Protein AF-B2ZRU9-F1 (afdb_monomer_lite)

Sequence (57 aa):
WVVSAAHCYKSRVEVRLGEHNIAVNEGSEQYITSEKVIRHPSYNSWTIDSDVMLIKL

Organism: Ctenopharyngodon idella (NCBI:txid7959)

Foldseek 3Di:
DDKDFLVPDDQKDWDWPPDPDPVDCPPRIDTDIFPGKAQDPPQDPVVRPSGMIDTHD

Se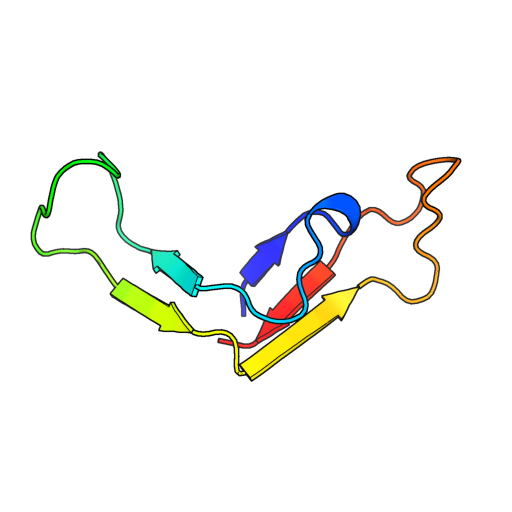condary structure (DSSP, 8-state):
-EEE-GGG--SS-EEEES-S-TTS--S--EEEE-SEEEE-TT--TTT-TT--EEEE-

Radius of gyration: 13.24 Å; chains: 1; bounding box: 33×16×34 Å

pLDDT: mean 98.06, std 0.72, range [94.94, 98.81]

Structure (mmCIF, N/CA/C/O backbone):
data_AF-B2ZRU9-F1
#
_entry.id   AF-B2ZRU9-F1
#
loop_
_atom_site.group_PDB
_atom_site.id
_atom_site.type_symbol
_atom_site.label_atom_id
_atom_site.label_alt_id
_atom_site.label_comp_id
_atom_site.label_asym_id
_atom_site.label_entity_id
_atom_site.label_seq_id
_atom_site.pdbx_PDB_ins_code
_atom_site.Cartn_x
_atom_site.Cartn_y
_atom_site.Cartn_z
_atom_site.occupancy
_atom_site.B_iso_or_equiv
_atom_site.auth_seq_id
_atom_site.auth_comp_id
_atom_site.auth_asym_id
_atom_site.auth_atom_id
_atom_site.pdbx_PDB_model_num
ATOM 1 N N . TRP A 1 1 ? -7.897 6.327 -2.739 1.00 97.62 1 TRP A N 1
ATOM 2 C CA . TRP A 1 1 ? -6.561 5.882 -3.186 1.00 97.62 1 TRP A CA 1
ATOM 3 C C . TRP A 1 1 ? -5.605 5.959 -2.015 1.00 97.62 1 TRP A C 1
ATOM 5 O O . TRP A 1 1 ? -5.713 6.905 -1.245 1.00 97.62 1 TRP A O 1
ATOM 15 N N . VAL A 1 2 ? -4.692 4.997 -1.892 1.00 98.56 2 VAL A N 1
ATOM 16 C CA . VAL A 1 2 ? -3.613 4.978 -0.890 1.00 98.56 2 VAL A CA 1
ATOM 17 C C . VAL A 1 2 ? -2.282 4.753 -1.603 1.00 98.56 2 VAL A C 1
ATOM 19 O O . VAL A 1 2 ? -2.222 3.984 -2.562 1.00 98.56 2 VAL A O 1
ATOM 22 N N . VAL A 1 3 ? -1.229 5.431 -1.153 1.00 98.50 3 VAL A N 1
ATOM 23 C CA . VAL A 1 3 ? 0.148 5.222 -1.622 1.00 98.50 3 VAL A CA 1
ATOM 24 C C . VAL A 1 3 ? 0.858 4.300 -0.635 1.00 98.50 3 VAL A C 1
ATOM 26 O O . VAL A 1 3 ? 0.702 4.448 0.574 1.00 98.50 3 VAL A O 1
ATOM 29 N N . SER A 1 4 ? 1.636 3.349 -1.140 1.00 98.56 4 SER A N 1
ATOM 30 C CA . SER A 1 4 ? 2.491 2.482 -0.325 1.00 98.56 4 SER A CA 1
ATOM 31 C C . SER A 1 4 ? 3.758 2.111 -1.101 1.00 98.56 4 SER A C 1
ATOM 33 O O . SER A 1 4 ? 3.905 2.488 -2.264 1.00 98.56 4 SER A O 1
ATOM 35 N N . ALA A 1 5 ? 4.671 1.376 -0.475 1.00 98.62 5 ALA A N 1
ATOM 36 C CA . ALA A 1 5 ? 5.865 0.859 -1.132 1.00 98.62 5 ALA A CA 1
ATOM 37 C C . ALA A 1 5 ? 5.514 -0.333 -2.036 1.00 98.62 5 ALA A C 1
ATOM 39 O O . ALA A 1 5 ? 4.706 -1.188 -1.664 1.00 98.62 5 ALA A O 1
ATOM 40 N N . ALA A 1 6 ? 6.114 -0.421 -3.221 1.00 98.69 6 ALA A N 1
ATOM 41 C CA . ALA A 1 6 ? 5.853 -1.513 -4.161 1.00 98.69 6 ALA A CA 1
ATOM 42 C C . ALA A 1 6 ? 6.303 -2.879 -3.626 1.00 98.69 6 ALA A C 1
ATOM 44 O O . ALA A 1 6 ? 5.683 -3.896 -3.954 1.00 98.69 6 ALA A O 1
ATOM 45 N N . HIS A 1 7 ? 7.338 -2.920 -2.786 1.00 98.38 7 HIS A N 1
ATOM 46 C CA . HIS A 1 7 ? 7.800 -4.155 -2.155 1.00 98.38 7 HIS A CA 1
ATOM 47 C C . HIS A 1 7 ? 6.780 -4.737 -1.157 1.00 98.38 7 HIS A C 1
ATOM 49 O O . HIS A 1 7 ? 6.822 -5.934 -0.875 1.00 98.38 7 HIS A O 1
ATOM 55 N N . CYS A 1 8 ? 5.815 -3.940 -0.680 1.00 98.25 8 CYS A N 1
ATOM 56 C CA . CYS A 1 8 ? 4.708 -4.398 0.169 1.00 98.25 8 CYS A CA 1
ATOM 57 C C . CYS A 1 8 ? 3.576 -5.087 -0.616 1.00 98.25 8 CYS A C 1
ATOM 59 O O . CYS A 1 8 ? 2.545 -5.428 -0.035 1.00 98.25 8 CYS A O 1
ATOM 61 N N . TYR A 1 9 ? 3.725 -5.274 -1.932 1.00 98.06 9 TYR A N 1
ATOM 62 C CA . TYR A 1 9 ? 2.669 -5.799 -2.792 1.00 98.06 9 TYR A CA 1
ATOM 63 C C . TYR A 1 9 ? 2.081 -7.128 -2.304 1.00 98.06 9 TYR A C 1
ATOM 65 O O . TYR A 1 9 ? 2.782 -8.109 -2.035 1.00 98.06 9 TYR A O 1
ATOM 73 N N . LYS A 1 10 ? 0.749 -7.167 -2.300 1.00 97.81 10 LYS A N 1
ATOM 74 C CA . LYS A 1 10 ? -0.087 -8.363 -2.203 1.00 97.81 10 LYS A CA 1
ATOM 75 C C . LYS A 1 10 ? -1.188 -8.252 -3.257 1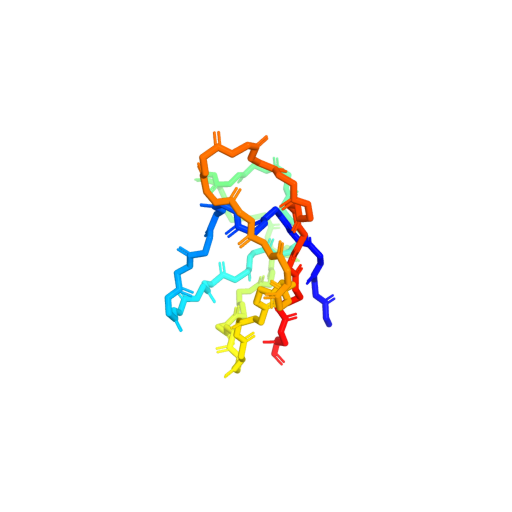.00 97.81 10 LYS A C 1
ATOM 77 O O . LYS A 1 10 ? -1.561 -7.147 -3.645 1.00 97.81 10 LYS A O 1
ATOM 82 N N . SER A 1 11 ? -1.727 -9.385 -3.706 1.00 94.94 11 SER A N 1
ATOM 83 C CA . SER A 1 11 ? -2.832 -9.406 -4.679 1.00 94.94 11 SER A CA 1
ATOM 84 C C . SER A 1 11 ? -4.129 -8.799 -4.130 1.00 94.94 11 SER A C 1
ATOM 86 O O . SER A 1 11 ? -4.954 -8.323 -4.904 1.00 94.94 11 SER A O 1
ATOM 88 N N . ARG A 1 12 ? -4.295 -8.798 -2.802 1.00 95.94 12 ARG A N 1
ATOM 89 C CA . ARG A 1 12 ? -5.396 -8.171 -2.069 1.00 95.94 12 ARG A CA 1
ATOM 90 C C . ARG A 1 12 ? -4.855 -7.579 -0.769 1.00 95.94 12 ARG A C 1
ATOM 92 O O . ARG A 1 12 ? -4.090 -8.247 -0.074 1.00 95.94 12 ARG A O 1
ATOM 99 N N . VAL A 1 13 ? -5.251 -6.349 -0.455 1.00 97.81 13 VAL A N 1
ATOM 100 C CA . VAL A 1 13 ? -4.873 -5.632 0.772 1.00 97.81 13 VAL A CA 1
ATOM 101 C C . VAL A 1 13 ? -6.142 -5.093 1.424 1.00 97.81 13 VAL A C 1
ATOM 103 O O . VAL A 1 13 ? -6.982 -4.514 0.741 1.00 97.81 13 VAL A O 1
ATOM 106 N N . GLU A 1 14 ? -6.296 -5.275 2.732 1.00 97.88 14 GLU A N 1
ATOM 107 C CA . GLU A 1 14 ? -7.269 -4.510 3.514 1.00 97.88 14 GLU A CA 1
ATOM 108 C C . GLU A 1 14 ? -6.571 -3.269 4.066 1.00 97.88 14 GLU A C 1
ATOM 110 O O . GLU A 1 14 ? -5.523 -3.363 4.704 1.00 97.88 14 GLU A O 1
ATOM 115 N N . VAL A 1 15 ? -7.128 -2.102 3.771 1.00 98.00 15 VAL A N 1
ATOM 116 C CA . VAL A 1 15 ? -6.649 -0.826 4.285 1.00 98.00 15 VAL A CA 1
ATOM 117 C C . VAL A 1 15 ? -7.490 -0.463 5.500 1.00 98.00 15 VAL A C 1
ATOM 119 O O . VAL A 1 15 ? -8.713 -0.369 5.402 1.00 98.00 15 VAL A O 1
ATOM 122 N N . ARG A 1 16 ? -6.807 -0.226 6.621 1.00 97.75 16 ARG A N 1
ATOM 123 C CA . ARG A 1 16 ? -7.382 0.314 7.853 1.00 97.75 16 ARG A CA 1
ATOM 124 C C . ARG A 1 16 ? -7.021 1.796 7.961 1.00 97.75 16 ARG A C 1
ATOM 126 O O . ARG A 1 16 ? -5.839 2.138 7.992 1.00 97.75 16 ARG A O 1
ATOM 133 N N . LEU A 1 17 ? -8.020 2.675 7.931 1.00 97.88 17 LEU A N 1
ATOM 134 C CA . LEU A 1 17 ? -7.869 4.129 8.088 1.00 97.88 17 LEU A CA 1
ATOM 135 C C . LEU A 1 17 ? -8.520 4.579 9.396 1.00 97.88 17 LEU A C 1
ATOM 137 O O . LEU A 1 17 ? -9.430 3.918 9.877 1.00 97.88 17 LEU A O 1
ATOM 141 N N . GLY A 1 18 ? -8.095 5.723 9.937 1.00 98.00 18 GLY A N 1
ATOM 142 C CA . GLY A 1 18 ? -8.659 6.249 11.187 1.00 98.00 18 GLY A CA 1
ATOM 143 C C . GLY A 1 18 ? -8.213 5.495 12.444 1.00 98.00 18 GLY A C 1
ATOM 144 O O . GLY A 1 18 ? -8.887 5.586 13.462 1.00 98.00 18 GLY A O 1
ATOM 145 N N . GLU A 1 19 ? -7.101 4.763 12.352 1.00 97.69 19 GLU A N 1
ATOM 146 C CA . GLU A 1 19 ? -6.480 4.007 13.446 1.00 97.69 19 GLU A CA 1
ATOM 147 C C . GLU A 1 19 ? -5.548 4.900 14.279 1.00 97.69 19 GLU A C 1
ATOM 149 O O . GLU A 1 19 ? -4.725 5.630 13.713 1.00 97.69 19 GLU A O 1
ATOM 154 N N . HIS A 1 20 ? -5.591 4.772 15.606 1.00 97.50 20 HIS A N 1
ATOM 155 C CA . HIS A 1 20 ? -4.490 5.161 16.490 1.00 97.50 20 HIS A CA 1
ATOM 156 C C . HIS A 1 20 ? -3.846 3.926 17.134 1.00 97.50 20 HIS A C 1
ATOM 158 O O . HIS A 1 20 ? -2.617 3.797 17.118 1.00 97.50 20 HIS A O 1
ATOM 164 N N . ASN A 1 21 ? -4.658 2.980 17.620 1.00 97.38 21 ASN A N 1
ATOM 165 C CA . ASN A 1 21 ? -4.194 1.695 18.142 1.00 97.38 21 ASN A CA 1
ATOM 166 C C . ASN A 1 21 ? -4.826 0.511 17.398 1.00 97.38 21 ASN A C 1
ATOM 168 O O . ASN A 1 21 ? -5.929 0.083 17.713 1.00 97.38 21 ASN A O 1
ATOM 172 N N . ILE A 1 22 ? -4.046 -0.127 16.520 1.00 96.81 22 ILE A N 1
ATOM 173 C CA . ILE A 1 22 ? -4.501 -1.237 15.663 1.00 96.81 22 ILE A CA 1
ATOM 174 C C . ILE A 1 22 ? -5.026 -2.484 16.395 1.00 96.81 22 ILE A C 1
ATOM 176 O O . ILE A 1 22 ? -5.612 -3.364 15.752 1.00 96.81 22 ILE A O 1
ATOM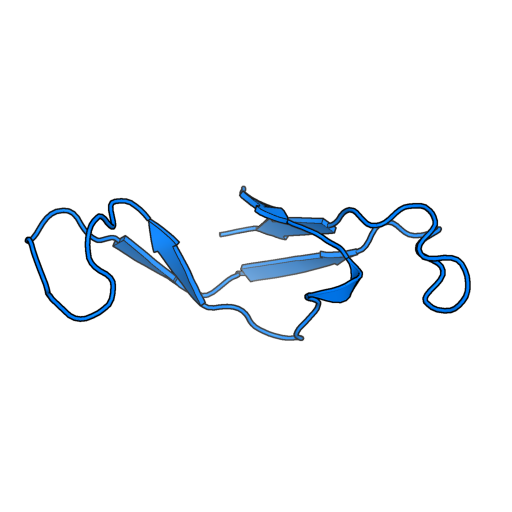 180 N N . ALA A 1 23 ? -4.788 -2.594 17.705 1.00 97.50 23 ALA A N 1
ATOM 181 C CA . ALA A 1 23 ? -5.255 -3.691 18.549 1.00 97.50 23 ALA A CA 1
ATOM 182 C C . ALA A 1 23 ? -6.588 -3.397 19.266 1.00 97.50 23 ALA A C 1
ATOM 184 O O . ALA A 1 23 ? -7.127 -4.287 19.924 1.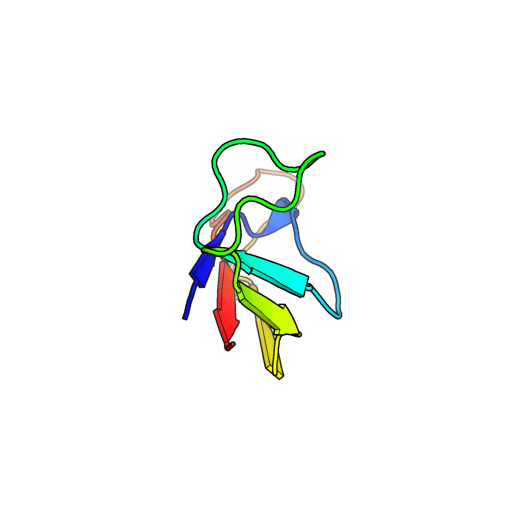00 97.50 23 ALA A O 1
ATOM 185 N N . VAL A 1 24 ? -7.112 -2.173 19.165 1.00 97.06 24 VAL A N 1
ATOM 186 C CA . VAL A 1 24 ? -8.356 -1.721 19.803 1.00 97.06 24 VAL A CA 1
ATOM 187 C C . VAL A 1 24 ? -9.303 -1.198 18.721 1.00 97.06 24 VAL A C 1
ATOM 189 O O . VAL A 1 24 ? -8.864 -0.808 17.650 1.00 97.06 24 VAL A O 1
ATOM 192 N N . ASN A 1 25 ? -10.610 -1.256 18.976 1.00 96.62 25 ASN A N 1
ATOM 193 C CA . ASN A 1 25 ? -11.614 -0.614 18.130 1.00 96.62 25 ASN A CA 1
ATOM 194 C C . ASN A 1 25 ? -12.110 0.645 18.858 1.00 96.62 25 ASN A C 1
ATOM 196 O O . ASN A 1 25 ? -12.792 0.542 19.880 1.00 96.62 25 ASN A O 1
ATOM 200 N N . GLU A 1 26 ? -11.688 1.806 18.372 1.00 97.75 26 GLU A N 1
ATOM 201 C CA . GLU A 1 26 ? -11.894 3.147 18.926 1.00 97.75 26 GLU A CA 1
ATOM 202 C C . GLU A 1 26 ? -13.173 3.809 18.362 1.00 97.75 26 GLU A C 1
ATOM 204 O O . GLU A 1 26 ? -13.668 4.790 18.918 1.00 97.75 26 GLU A O 1
ATOM 209 N N . GLY A 1 27 ? -13.753 3.244 17.298 1.00 97.81 27 GLY A N 1
ATOM 210 C CA . GLY A 1 27 ? -14.991 3.666 16.640 1.00 97.81 27 GLY A CA 1
ATOM 211 C C . GLY A 1 27 ? -14.793 4.588 15.430 1.00 97.81 27 GLY A C 1
ATOM 212 O O . GLY A 1 27 ? -15.755 4.838 14.701 1.00 97.81 27 GLY A O 1
ATOM 213 N N . SER A 1 28 ? -13.578 5.092 15.193 1.00 97.88 28 SER A N 1
ATOM 214 C CA . SER A 1 28 ? -13.228 5.921 14.026 1.00 97.88 28 SER A CA 1
ATOM 215 C C . SER A 1 28 ? -12.696 5.125 12.832 1.00 97.88 28 SER A C 1
ATOM 217 O O . SER A 1 28 ? -12.519 5.685 11.745 1.00 97.88 28 SER A O 1
ATOM 219 N N . GLU A 1 29 ? -12.420 3.840 13.029 1.00 98.56 29 GLU A N 1
ATOM 220 C CA . GLU A 1 29 ? -11.756 2.978 12.067 1.00 98.56 29 GLU A CA 1
ATOM 221 C C . GLU A 1 29 ? -12.631 2.695 10.843 1.00 98.56 29 GLU A C 1
ATOM 223 O O . GLU A 1 29 ? -13.835 2.440 10.926 1.00 98.56 29 GLU A O 1
ATOM 228 N N . GLN A 1 30 ? -11.990 2.668 9.680 1.00 98.25 30 GLN A N 1
ATOM 229 C CA . GLN A 1 30 ? -12.584 2.239 8.420 1.00 98.25 30 GLN A CA 1
ATOM 230 C C . GLN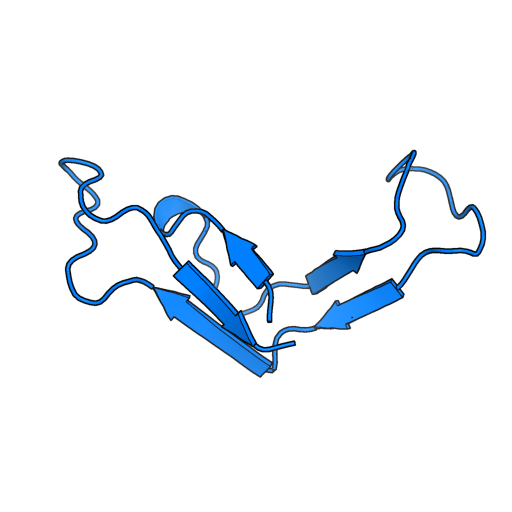 A 1 30 ? -11.765 1.093 7.843 1.00 98.25 30 GLN A C 1
ATOM 232 O O . GLN A 1 30 ? -10.564 1.237 7.622 1.00 98.25 30 GLN A O 1
ATOM 237 N N . TYR A 1 31 ? -12.438 -0.018 7.550 1.00 98.00 31 TYR A N 1
ATOM 238 C CA . TYR A 1 31 ? -11.847 -1.231 6.992 1.00 98.00 31 TYR A CA 1
ATOM 239 C C . TYR A 1 31 ? -12.302 -1.365 5.541 1.00 98.00 31 TYR A C 1
ATOM 241 O O . TYR A 1 31 ? -13.489 -1.565 5.275 1.00 98.00 31 TYR A O 1
ATOM 249 N N . ILE A 1 32 ? -11.379 -1.214 4.591 1.00 98.44 32 ILE A N 1
ATOM 250 C CA . ILE A 1 32 ? -11.705 -1.197 3.161 1.00 98.44 32 ILE A CA 1
ATOM 251 C C . ILE A 1 32 ? -10.802 -2.183 2.423 1.00 98.44 32 ILE A C 1
ATOM 253 O O . ILE A 1 32 ? -9.580 -2.038 2.398 1.00 98.44 32 ILE A O 1
ATOM 257 N N . THR A 1 33 ? -11.398 -3.200 1.799 1.00 98.31 33 THR A N 1
ATOM 258 C CA . THR A 1 33 ? -10.665 -4.111 0.909 1.00 98.31 33 THR A CA 1
ATOM 259 C C . THR A 1 33 ? -10.329 -3.396 -0.398 1.00 98.31 33 THR A C 1
ATOM 261 O O . THR A 1 33 ? -11.220 -2.858 -1.038 1.00 98.31 33 THR A O 1
ATOM 264 N N . SER A 1 34 ? -9.079 -3.493 -0.848 1.00 98.19 34 SER A N 1
ATOM 265 C CA . SER A 1 34 ? -8.628 -2.946 -2.128 1.00 98.19 34 SER A CA 1
ATOM 266 C C . SER A 1 34 ? -9.401 -3.504 -3.333 1.00 98.19 34 SER A C 1
ATOM 268 O O . SER A 1 34 ? -9.433 -4.723 -3.524 1.00 98.19 34 SER A O 1
ATOM 270 N N . GLU A 1 35 ? -9.875 -2.632 -4.224 1.00 98.31 35 GLU A N 1
ATOM 271 C CA . GLU A 1 35 ? -10.318 -3.005 -5.574 1.00 98.31 35 GLU A CA 1
ATOM 272 C C . GLU A 1 35 ? -9.125 -3.400 -6.464 1.00 98.31 35 GLU A C 1
ATOM 274 O O . GLU A 1 35 ? -9.201 -4.360 -7.232 1.00 98.31 35 GLU A O 1
ATOM 279 N N . LYS A 1 36 ? -8.009 -2.655 -6.378 1.00 98.12 36 LYS A N 1
ATOM 280 C CA . LYS A 1 36 ? -6.782 -2.903 -7.160 1.00 98.12 36 LYS A CA 1
ATOM 281 C C . LYS A 1 36 ? -5.527 -2.531 -6.379 1.00 98.12 36 LYS A C 1
ATOM 283 O O . LYS A 1 36 ? -5.506 -1.527 -5.673 1.00 98.12 36 LYS A O 1
ATOM 288 N N . VAL A 1 37 ? -4.450 -3.281 -6.605 1.00 98.50 37 VAL A N 1
ATOM 289 C CA . VAL A 1 37 ? -3.099 -2.970 -6.116 1.00 98.50 37 VAL A CA 1
ATOM 290 C C . VAL A 1 37 ? -2.162 -2.883 -7.318 1.00 98.50 37 VAL A C 1
ATOM 292 O O . VAL A 1 37 ? -1.999 -3.855 -8.056 1.00 98.50 37 VAL A O 1
ATOM 295 N N . ILE A 1 38 ? -1.580 -1.708 -7.547 1.00 98.56 38 ILE A N 1
ATOM 296 C CA . ILE A 1 38 ? -0.861 -1.363 -8.778 1.00 98.56 38 ILE A CA 1
ATOM 297 C C . ILE A 1 38 ? 0.560 -0.934 -8.413 1.00 98.56 38 ILE A C 1
ATOM 299 O O . ILE A 1 38 ? 0.768 0.184 -7.945 1.00 98.56 38 ILE A O 1
ATOM 303 N N . ARG A 1 39 ? 1.546 -1.813 -8.631 1.00 98.31 39 ARG A N 1
ATOM 304 C CA . ARG A 1 39 ? 2.970 -1.454 -8.509 1.00 98.31 39 ARG A CA 1
ATOM 305 C C . ARG A 1 39 ? 3.398 -0.528 -9.640 1.00 98.31 39 ARG A C 1
ATOM 307 O O . ARG A 1 39 ? 2.867 -0.629 -10.747 1.00 98.31 39 ARG A O 1
ATOM 314 N N . HIS A 1 40 ? 4.392 0.318 -9.379 1.00 98.69 40 HIS A N 1
ATOM 315 C CA . HIS A 1 40 ? 5.065 1.048 -10.444 1.00 98.69 40 HIS A CA 1
ATOM 316 C C . HIS A 1 40 ? 5.592 0.059 -11.504 1.00 98.69 40 HIS A C 1
ATOM 318 O O . HIS A 1 40 ? 6.209 -0.946 -11.138 1.00 98.69 40 HIS A O 1
ATOM 324 N N . PRO A 1 41 ? 5.373 0.310 -12.807 1.00 98.50 41 PRO A N 1
ATOM 325 C CA . PRO A 1 41 ? 5.762 -0.621 -13.870 1.00 98.50 41 PRO A CA 1
ATOM 326 C C . PRO A 1 41 ? 7.274 -0.877 -13.927 1.00 98.50 41 PRO A C 1
ATOM 328 O O . PRO A 1 41 ? 7.693 -1.952 -14.341 1.00 98.50 41 PRO A O 1
ATOM 331 N N . SER A 1 42 ? 8.081 0.083 -13.470 1.00 98.69 42 SER A N 1
ATOM 332 C CA . SER A 1 42 ? 9.545 -0.030 -13.397 1.00 98.69 42 SER A CA 1
ATOM 333 C C . SER A 1 42 ? 10.072 -0.501 -12.034 1.00 98.69 42 SER A C 1
ATOM 335 O O . SER A 1 42 ? 11.263 -0.347 -11.778 1.00 98.69 42 SER A O 1
ATOM 337 N N . TYR A 1 43 ? 9.217 -1.013 -11.137 1.00 98.69 43 TYR A N 1
ATOM 338 C CA . TYR A 1 43 ? 9.680 -1.537 -9.847 1.00 98.69 43 TYR A CA 1
ATOM 339 C C . TYR A 1 43 ? 10.674 -2.686 -10.045 1.00 98.69 43 TYR A C 1
ATOM 341 O O . TYR A 1 43 ? 10.359 -3.684 -10.698 1.00 98.69 43 TYR A O 1
ATOM 349 N N . ASN A 1 44 ? 11.853 -2.562 -9.436 1.00 98.56 44 ASN A N 1
ATOM 350 C CA . ASN A 1 44 ? 12.893 -3.582 -9.458 1.00 98.56 44 ASN A CA 1
ATOM 351 C C . ASN A 1 44 ? 13.116 -4.133 -8.045 1.00 98.56 44 ASN A C 1
ATOM 353 O O . ASN A 1 44 ? 13.575 -3.421 -7.159 1.00 98.56 44 ASN A O 1
ATOM 357 N N . SER A 1 45 ? 12.838 -5.420 -7.827 1.00 97.75 45 SER A N 1
ATOM 358 C CA . SER A 1 45 ? 12.979 -6.047 -6.506 1.00 97.75 45 SER A CA 1
ATOM 359 C C . SER A 1 45 ? 14.425 -6.276 -6.058 1.00 97.75 45 SER A C 1
ATOM 361 O O . SER A 1 45 ? 14.646 -6.549 -4.884 1.00 97.75 45 SER A O 1
ATOM 363 N N . TRP A 1 46 ? 15.399 -6.204 -6.971 1.00 98.31 46 TRP A N 1
ATOM 364 C CA . TRP A 1 46 ? 16.819 -6.369 -6.652 1.00 98.31 46 TRP A CA 1
ATOM 365 C C . TRP A 1 46 ? 17.466 -5.060 -6.202 1.00 98.31 46 TRP A C 1
ATOM 367 O O . TRP A 1 46 ? 18.257 -5.069 -5.265 1.00 98.31 46 TRP A O 1
ATOM 377 N N . THR A 1 47 ? 17.134 -3.947 -6.864 1.00 98.50 47 THR A N 1
ATOM 378 C CA . THR A 1 47 ? 17.691 -2.618 -6.550 1.00 98.50 47 THR A CA 1
ATOM 379 C C . THR A 1 47 ? 16.781 -1.774 -5.661 1.00 98.50 47 THR A C 1
ATOM 381 O O . THR A 1 47 ? 17.247 -0.802 -5.079 1.00 98.50 47 THR A O 1
ATOM 384 N N . ILE A 1 48 ? 15.502 -2.150 -5.530 1.00 98.06 48 ILE A N 1
ATOM 385 C CA . ILE A 1 48 ? 14.441 -1.377 -4.859 1.00 98.06 48 ILE A CA 1
ATOM 386 C C . ILE A 1 48 ? 14.148 -0.043 -5.582 1.00 98.06 48 ILE A C 1
ATOM 388 O O . ILE A 1 48 ? 13.523 0.866 -5.042 1.00 98.06 48 ILE A O 1
ATOM 392 N N . ASP A 1 49 ? 14.523 0.071 -6.859 1.00 98.69 49 ASP A N 1
ATOM 393 C CA . ASP A 1 49 ? 14.139 1.223 -7.674 1.00 98.69 49 ASP A CA 1
ATOM 394 C C . ASP A 1 49 ? 12.632 1.247 -7.935 1.00 98.69 49 ASP A C 1
ATOM 396 O O . ASP A 1 49 ? 11.990 0.210 -8.126 1.00 98.69 49 ASP A O 1
ATOM 400 N N . SER A 1 50 ? 12.076 2.459 -8.011 1.00 98.69 50 SER A N 1
ATOM 401 C CA . SER A 1 50 ? 10.640 2.705 -8.197 1.00 98.69 50 SER A CA 1
ATOM 402 C C . SER A 1 50 ? 9.758 1.990 -7.164 1.00 98.69 50 SER A C 1
ATOM 404 O O . SER A 1 50 ? 8.711 1.434 -7.506 1.00 98.69 50 SER A O 1
ATOM 406 N N . ASP A 1 51 ? 10.177 1.995 -5.897 1.00 98.75 51 ASP A N 1
ATOM 407 C CA . ASP A 1 51 ? 9.473 1.355 -4.785 1.00 98.75 51 ASP A CA 1
ATOM 408 C C . ASP A 1 51 ? 8.221 2.128 -4.333 1.00 98.75 51 ASP A C 1
ATOM 410 O O . ASP A 1 51 ? 8.097 2.599 -3.206 1.00 98.75 51 ASP A O 1
ATOM 414 N N . VAL A 1 52 ? 7.265 2.268 -5.249 1.00 98.81 52 VAL A N 1
ATOM 415 C CA . VAL A 1 52 ? 5.985 2.941 -5.028 1.00 98.81 52 VAL A CA 1
ATOM 416 C C . VAL A 1 52 ? 4.848 2.172 -5.698 1.00 98.81 52 VAL A C 1
ATOM 418 O O . VAL A 1 52 ? 4.972 1.657 -6.812 1.00 98.81 52 VAL A O 1
ATOM 421 N N . MET A 1 53 ? 3.710 2.080 -5.021 1.00 98.69 53 MET A N 1
ATOM 422 C CA . MET A 1 53 ? 2.482 1.493 -5.546 1.00 98.69 53 MET A CA 1
ATOM 423 C C . MET A 1 53 ? 1.252 2.299 -5.134 1.00 98.69 53 MET A C 1
ATOM 425 O O . MET A 1 53 ? 1.241 2.972 -4.101 1.00 98.69 53 MET A O 1
ATOM 429 N N . LEU A 1 54 ? 0.198 2.187 -5.940 1.00 98.69 54 LEU A N 1
ATOM 430 C CA . LEU A 1 54 ? -1.122 2.732 -5.647 1.00 98.69 54 LEU A CA 1
ATOM 431 C C . LEU A 1 54 ? -2.094 1.607 -5.302 1.00 98.69 54 LEU A C 1
ATOM 433 O O . LEU A 1 54 ? -2.178 0.595 -5.999 1.00 98.69 54 LEU A O 1
ATOM 437 N N . ILE A 1 55 ? -2.875 1.826 -4.252 1.00 98.81 55 ILE A N 1
ATOM 438 C CA . ILE A 1 55 ? -3.987 0.972 -3.852 1.00 98.81 55 ILE A CA 1
ATOM 439 C C . ILE A 1 55 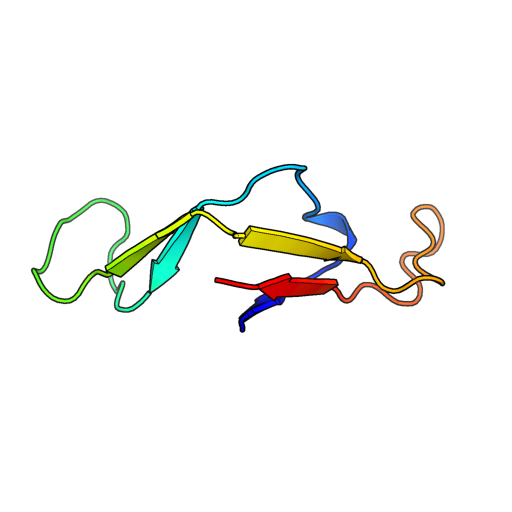? -5.278 1.736 -4.147 1.00 98.81 55 ILE A C 1
ATOM 441 O O . ILE A 1 55 ? -5.517 2.828 -3.614 1.00 98.81 55 ILE A O 1
ATOM 445 N N . LYS A 1 56 ? -6.106 1.169 -5.023 1.00 98.50 56 LYS A N 1
ATOM 446 C CA . LYS A 1 56 ? -7.483 1.614 -5.225 1.00 98.50 56 LYS A CA 1
ATOM 447 C C . LYS A 1 56 ? -8.328 0.972 -4.129 1.00 98.50 56 LYS A C 1
ATOM 449 O O . LYS A 1 56 ? -8.323 -0.253 -4.018 1.00 98.50 56 LYS A O 1
ATOM 454 N N . LEU A 1 57 ? -8.958 1.816 -3.315 1.00 97.12 57 LEU A N 1
ATOM 455 C CA . LEU A 1 57 ? -9.904 1.418 -2.274 1.00 97.12 57 LEU A CA 1
ATOM 456 C C . LEU A 1 57 ? -11.220 1.004 -2.921 1.00 97.12 57 LEU A C 1
ATOM 458 O O . LEU A 1 57 ? -11.603 1.710 -3.882 1.00 97.12 57 LEU A O 1
#

InterPro domains:
  IPR001254 Serine proteases, trypsin domain [PF00089] (1-57)
  IPR009003 Peptidase S1, PA clan [SSF50494] (1-57)
  IPR018114 Serine proteases, trypsin family, histidine active site [PS00134] (3-8)
  IPR050127 Serine Proteases (Peptidase S1 Family) [PTHR24264] (1-57)